Protein AF-A0A8X7BY32-F1 (afdb_monomer)

Sequence (91 aa):
MGILVDAPKPDFWAKNDGNTARAFFWNPVIASSITGIDEVLIRKLPLVLTTIACGPEIDAQKFKEFCLATANLYLALNPWYCMPQRASSKC

Solvent-accessible surface area (backbone atoms only — not comparable to full-atom values): 5708 Å² total; per-residue (Å²): 132,99,70,74,73,66,38,73,38,94,100,37,85,46,58,65,44,74,67,54,52,52,58,50,57,70,43,29,66,61,44,16,72,73,69,72,49,60,40,69,60,49,57,48,54,57,51,58,55,48,60,76,66,64,76,72,92,69,65,63,66,62,51,50,52,54,51,51,56,50,49,53,50,48,46,73,76,35,76,91,54,82,66,53,72,94,81,34,95,70,136

Nearest PDB structures (foldseek):
  6pr5-assembly1_A  TM=9.324E-01  e=1.152E-03  Helicoverpa zea
  6pqr-assembly1_A  TM=9.038E-01  e=5.973E-04  Helicoverpa zea
  6pqn-assembly1_B  TM=9.346E-01  e=1.378E-03  Helicoverpa zea
  6pqn-assembly1_A  TM=9.498E-01  e=2.221E-03  Helicoverpa zea

Foldseek 3Di:
DPDDFQDDDVVDRRPCDPVNLCVLLVDLVVNCVVVVDDSVLSPLVVVLVCVVVVPDDDDPVVSVVSLVVSVVVVCVRCVPDDDDCVSDVDD

Secondary structure (DSSP, 8-state):
-----S--BTTBS----HHHHHHHHH-HHHHHHHH---HHHHHHHHHHHHHHHS-S---HHHHHHHHHHHHHHHHHH-TTSPPPTTT-S--

Structure (mmCIF, N/CA/C/O backbone):
data_AF-A0A8X7BY32-F1
#
_entry.id   AF-A0A8X7BY32-F1
#
loop_
_atom_site.group_PDB
_atom_site.id
_atom_site.type_symbol
_atom_site.label_atom_id
_atom_site.label_alt_id
_atom_site.label_comp_id
_atom_site.label_asym_id
_atom_site.label_entity_id
_atom_site.label_seq_id
_atom_site.pdbx_PDB_ins_code
_atom_site.Cartn_x
_atom_site.Cartn_y
_atom_site.Cartn_z
_atom_site.occupancy
_atom_site.B_iso_or_equiv
_atom_site.auth_seq_id
_atom_site.auth_comp_id
_atom_site.auth_asym_id
_atom_site.auth_atom_id
_atom_site.pdbx_PDB_model_num
ATOM 1 N N . MET A 1 1 ? 3.132 6.380 -17.899 1.00 65.38 1 MET A N 1
ATOM 2 C CA . MET A 1 1 ? 3.424 6.932 -16.559 1.00 65.38 1 MET A CA 1
ATOM 3 C C . MET A 1 1 ? 4.767 7.651 -16.644 1.00 65.38 1 MET A C 1
ATOM 5 O O . MET A 1 1 ? 5.784 6.981 -16.698 1.00 65.38 1 MET A O 1
ATOM 9 N N . GLY A 1 2 ? 4.792 8.978 -16.784 1.00 77.50 2 GLY A N 1
ATOM 10 C CA . GLY A 1 2 ? 6.040 9.755 -16.892 1.00 77.50 2 GLY A CA 1
ATOM 11 C C . GLY A 1 2 ? 6.585 10.154 -15.520 1.00 77.50 2 GLY A C 1
ATOM 12 O O . GLY A 1 2 ? 6.642 11.342 -15.224 1.00 77.50 2 GLY A O 1
ATOM 13 N N . ILE A 1 3 ? 6.890 9.176 -14.660 1.00 84.50 3 ILE A N 1
ATOM 14 C CA . ILE A 1 3 ? 7.318 9.401 -13.269 1.00 84.50 3 ILE A CA 1
ATOM 15 C C . ILE A 1 3 ? 8.692 8.791 -12.993 1.00 84.50 3 ILE A C 1
ATOM 17 O O . ILE A 1 3 ? 9.033 7.747 -13.542 1.00 84.50 3 ILE A O 1
ATOM 21 N N . LEU A 1 4 ? 9.467 9.443 -12.124 1.00 80.88 4 LEU A N 1
ATOM 22 C CA . LEU A 1 4 ? 10.770 8.962 -11.666 1.00 80.88 4 LEU A CA 1
ATOM 23 C C . LEU A 1 4 ? 10.590 8.160 -10.375 1.00 80.88 4 LEU A C 1
ATOM 25 O O . LEU A 1 4 ? 10.603 8.725 -9.284 1.00 80.88 4 LEU A O 1
ATOM 29 N N . VAL A 1 5 ? 10.394 6.850 -10.516 1.00 81.94 5 VAL A N 1
ATOM 30 C CA . VAL A 1 5 ? 10.289 5.917 -9.384 1.00 81.94 5 VAL A CA 1
ATOM 31 C C . VAL A 1 5 ? 11.685 5.470 -8.963 1.00 81.94 5 VAL A C 1
ATOM 33 O O . VAL A 1 5 ? 12.533 5.225 -9.818 1.00 81.94 5 VAL A O 1
ATOM 36 N N . ASP A 1 6 ? 11.924 5.402 -7.653 1.00 81.94 6 ASP A N 1
ATOM 37 C CA . ASP A 1 6 ? 13.172 4.926 -7.034 1.00 81.94 6 ASP A CA 1
ATOM 38 C C . ASP A 1 6 ? 14.434 5.674 -7.489 1.00 81.94 6 ASP A C 1
ATOM 40 O O . ASP A 1 6 ? 15.558 5.188 -7.371 1.00 81.94 6 ASP A O 1
ATOM 44 N N . ALA A 1 7 ? 14.271 6.910 -7.968 1.00 83.94 7 ALA A N 1
ATOM 45 C CA . ALA A 1 7 ? 15.407 7.757 -8.287 1.00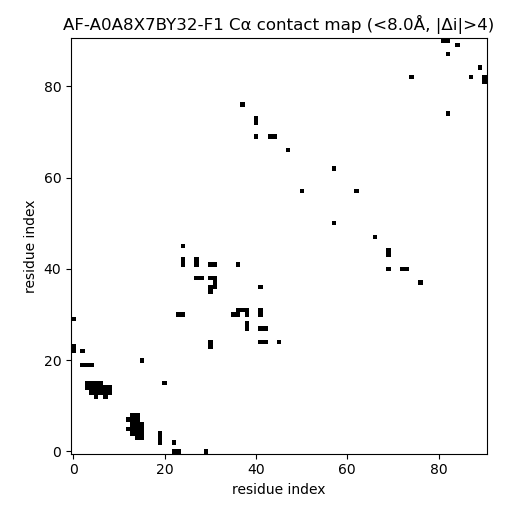 83.94 7 ALA A CA 1
ATOM 46 C C . ALA A 1 7 ? 16.178 8.091 -6.994 1.00 83.94 7 ALA A C 1
ATOM 48 O O . ALA A 1 7 ? 15.561 8.552 -6.026 1.00 83.94 7 ALA A O 1
ATOM 49 N N . PRO A 1 8 ? 17.512 7.921 -6.959 1.00 82.12 8 PRO A N 1
ATOM 50 C CA . PRO A 1 8 ? 18.302 8.194 -5.766 1.00 82.12 8 PRO A CA 1
ATOM 51 C C . PRO A 1 8 ? 18.298 9.691 -5.435 1.00 82.12 8 PRO A C 1
ATOM 53 O O . PRO A 1 8 ? 18.305 10.556 -6.324 1.00 82.12 8 PRO A O 1
ATOM 56 N N . LYS A 1 9 ? 18.301 10.013 -4.139 1.00 80.00 9 LYS A N 1
ATOM 57 C CA . LYS A 1 9 ? 18.454 11.374 -3.612 1.00 80.00 9 LYS A CA 1
ATOM 58 C C . LYS A 1 9 ? 19.684 11.399 -2.702 1.00 80.00 9 LYS A C 1
ATOM 60 O O . LYS A 1 9 ? 19.872 10.457 -1.943 1.00 80.00 9 LYS A O 1
ATOM 65 N N . PRO A 1 10 ? 20.501 12.461 -2.714 1.00 76.38 10 PRO A N 1
ATOM 66 C CA . PRO A 1 10 ? 21.466 12.662 -1.640 1.00 76.38 10 PRO A CA 1
ATOM 67 C C . PRO A 1 10 ? 20.741 12.560 -0.288 1.00 76.38 10 PRO A C 1
ATOM 69 O O . PRO A 1 10 ? 19.641 13.099 -0.142 1.00 76.38 10 PRO A O 1
ATOM 72 N N . ASP A 1 11 ? 21.308 11.784 0.633 1.00 80.38 11 ASP A N 1
ATOM 73 C CA . ASP A 1 11 ? 20.790 11.505 1.982 1.00 80.38 11 ASP A CA 1
ATOM 74 C C . ASP A 1 11 ? 19.502 10.654 2.080 1.00 80.38 11 ASP A C 1
ATOM 76 O O . ASP A 1 11 ? 19.059 10.354 3.188 1.00 80.38 11 ASP A O 1
ATOM 80 N N . PHE A 1 12 ? 18.908 10.203 0.962 1.00 71.88 12 PHE A N 1
ATOM 81 C CA . PHE A 1 12 ? 17.743 9.303 0.976 1.00 71.88 12 PHE A CA 1
ATOM 82 C C . PHE A 1 12 ? 17.822 8.202 -0.083 1.00 71.88 12 PHE A C 1
ATOM 84 O O . PHE A 1 12 ? 18.187 8.422 -1.234 1.00 71.88 12 PHE A O 1
ATOM 91 N N . TRP A 1 13 ? 17.338 7.016 0.281 1.00 72.62 13 TRP A N 1
ATOM 92 C CA . TRP A 1 13 ? 17.309 5.861 -0.617 1.00 72.62 13 TRP A CA 1
ATOM 93 C C . TRP A 1 13 ? 16.424 6.050 -1.859 1.00 72.62 13 TRP A C 1
ATOM 95 O O . TRP A 1 13 ? 16.732 5.481 -2.899 1.00 72.62 13 TRP A O 1
ATOM 105 N N . ALA A 1 14 ? 15.363 6.863 -1.786 1.00 81.62 14 ALA A N 1
ATOM 106 C CA . ALA A 1 14 ? 14.474 7.123 -2.919 1.00 81.62 14 ALA A CA 1
ATOM 107 C C . ALA A 1 14 ? 13.855 8.529 -2.872 1.00 81.62 14 ALA A C 1
ATOM 109 O O . ALA A 1 14 ? 13.588 9.078 -1.801 1.00 81.62 14 ALA A O 1
ATOM 110 N N . LYS A 1 15 ? 13.570 9.089 -4.052 1.00 81.38 15 LYS A N 1
ATOM 111 C CA . LYS A 1 15 ? 12.820 10.344 -4.252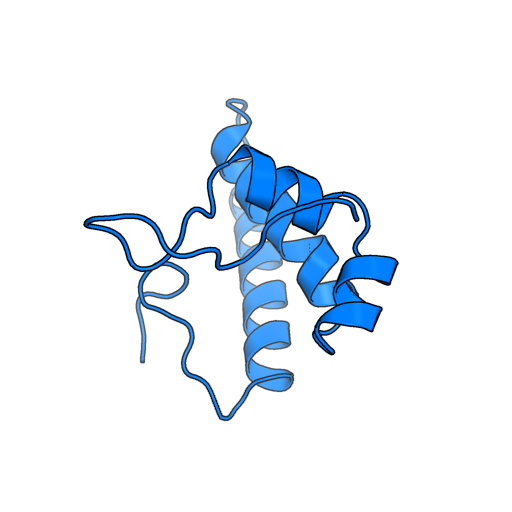 1.00 81.38 15 LYS A CA 1
ATOM 112 C C . LYS A 1 15 ? 11.298 10.166 -4.269 1.00 81.38 15 LYS A C 1
ATOM 114 O O . LYS A 1 15 ? 10.595 11.122 -4.583 1.00 81.38 15 LYS A O 1
ATO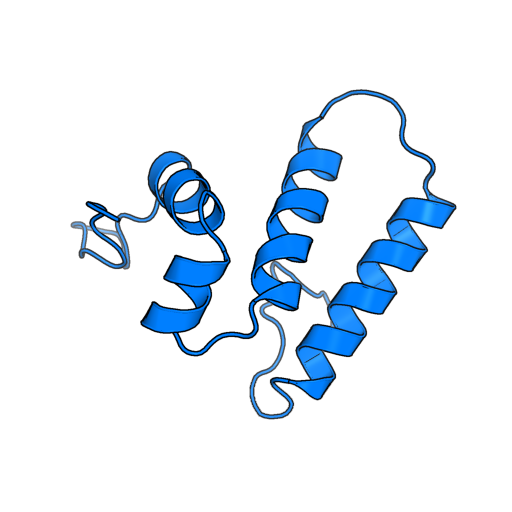M 119 N N . ASN A 1 16 ? 10.790 8.982 -3.937 1.00 84.69 16 ASN A N 1
ATOM 120 C CA . ASN A 1 16 ? 9.356 8.708 -3.956 1.00 84.69 16 ASN A CA 1
ATOM 121 C C . ASN A 1 16 ? 8.642 9.579 -2.915 1.00 84.69 16 ASN A C 1
ATOM 123 O O . ASN A 1 16 ? 8.795 9.388 -1.709 1.00 84.69 16 ASN A O 1
ATOM 127 N N . ASP A 1 17 ? 7.858 10.535 -3.392 1.00 86.31 17 ASP A N 1
ATOM 128 C CA . ASP A 1 17 ? 7.046 11.427 -2.574 1.00 86.31 17 ASP A CA 1
ATOM 129 C C . ASP A 1 17 ? 5.544 11.153 -2.767 1.00 86.31 17 ASP A C 1
ATOM 131 O O . ASP A 1 17 ? 5.129 10.240 -3.489 1.00 86.31 17 ASP A O 1
ATOM 135 N N . GLY A 1 18 ? 4.696 11.958 -2.119 1.00 85.12 18 GLY A N 1
ATOM 136 C CA . GLY A 1 18 ? 3.243 11.818 -2.237 1.00 85.12 18 GLY A CA 1
ATOM 137 C C . GLY A 1 18 ? 2.724 11.989 -3.671 1.00 85.12 18 GLY A C 1
ATOM 138 O O . GLY A 1 18 ? 1.738 11.354 -4.036 1.00 85.12 18 GLY A O 1
ATOM 139 N N . ASN A 1 19 ? 3.379 12.805 -4.504 1.00 88.25 19 ASN A N 1
ATOM 140 C CA . ASN A 1 19 ? 2.994 12.968 -5.908 1.00 88.25 19 ASN A CA 1
ATOM 141 C C . ASN A 1 19 ? 3.350 11.729 -6.728 1.00 88.25 19 ASN A C 1
ATOM 143 O O . ASN A 1 19 ? 2.522 11.256 -7.505 1.00 88.25 19 ASN A O 1
ATOM 147 N N . THR A 1 20 ? 4.533 11.165 -6.494 1.00 89.12 20 THR A N 1
ATOM 148 C CA . THR A 1 20 ? 4.982 9.911 -7.105 1.00 89.12 20 THR A CA 1
ATOM 149 C C . THR A 1 20 ? 4.033 8.768 -6.742 1.00 89.12 20 THR A C 1
ATOM 151 O O . THR A 1 20 ? 3.585 8.038 -7.623 1.00 89.12 20 THR A O 1
ATOM 154 N N . ALA A 1 21 ? 3.630 8.670 -5.470 1.00 90.25 21 ALA A N 1
ATOM 155 C CA . ALA A 1 21 ? 2.661 7.674 -5.013 1.00 90.25 21 ALA A CA 1
ATOM 156 C C . ALA A 1 21 ? 1.273 7.852 -5.659 1.00 90.25 21 ALA A C 1
ATOM 158 O O . ALA A 1 21 ? 0.689 6.883 -6.142 1.00 90.25 21 ALA A O 1
ATOM 159 N N . ARG A 1 22 ? 0.740 9.082 -5.731 1.00 91.25 22 ARG A N 1
ATOM 160 C CA . ARG A 1 22 ? -0.551 9.347 -6.403 1.00 91.25 22 ARG A CA 1
ATOM 161 C C . ARG A 1 22 ? -0.508 8.984 -7.880 1.00 91.25 22 ARG A C 1
ATOM 163 O O . ARG A 1 22 ? -1.447 8.380 -8.387 1.00 91.25 22 ARG A O 1
ATOM 170 N N . ALA A 1 23 ? 0.581 9.332 -8.557 1.00 91.62 23 ALA A N 1
ATOM 171 C CA . ALA A 1 23 ? 0.765 9.001 -9.958 1.00 91.62 23 ALA A CA 1
ATOM 172 C C . ALA A 1 23 ? 0.875 7.484 -10.173 1.00 91.62 23 ALA A C 1
ATOM 174 O O . ALA A 1 23 ? 0.293 6.970 -11.122 1.00 91.62 23 ALA A O 1
ATOM 175 N N . PHE A 1 24 ? 1.543 6.759 -9.270 1.00 93.62 24 PHE A N 1
ATOM 176 C CA . PHE A 1 24 ? 1.597 5.298 -9.299 1.00 93.62 24 PHE A CA 1
ATOM 177 C C . PHE A 1 24 ? 0.194 4.671 -9.222 1.00 93.62 24 PHE A C 1
ATOM 179 O O . PHE A 1 24 ? -0.159 3.843 -10.060 1.00 93.62 24 PHE A O 1
ATOM 186 N N . PHE A 1 25 ? -0.641 5.115 -8.277 1.00 93.88 25 PHE A N 1
ATOM 187 C CA . PHE A 1 25 ? -1.998 4.583 -8.100 1.00 93.88 25 PHE A CA 1
ATOM 188 C C . PHE A 1 25 ? -3.029 5.101 -9.120 1.00 93.88 25 PHE A C 1
ATOM 190 O O . PHE A 1 25 ? -4.143 4.581 -9.163 1.00 93.88 25 PHE A O 1
ATOM 197 N N . TRP A 1 26 ? -2.685 6.089 -9.958 1.00 93.88 26 TRP A N 1
ATOM 198 C CA . TRP A 1 26 ? -3.609 6.705 -10.922 1.00 93.88 26 TRP A CA 1
ATOM 199 C C . TRP A 1 26 ? -4.142 5.720 -11.968 1.00 93.88 26 TRP A C 1
ATOM 201 O O . TRP A 1 26 ? -5.305 5.787 -12.360 1.00 93.88 26 TRP A O 1
ATOM 211 N N . ASN A 1 27 ? -3.297 4.795 -12.429 1.00 94.62 27 ASN A N 1
ATOM 212 C CA . ASN A 1 27 ? -3.694 3.762 -13.379 1.00 94.62 27 ASN A CA 1
ATOM 213 C C . ASN A 1 27 ? -3.183 2.389 -12.916 1.00 94.62 27 ASN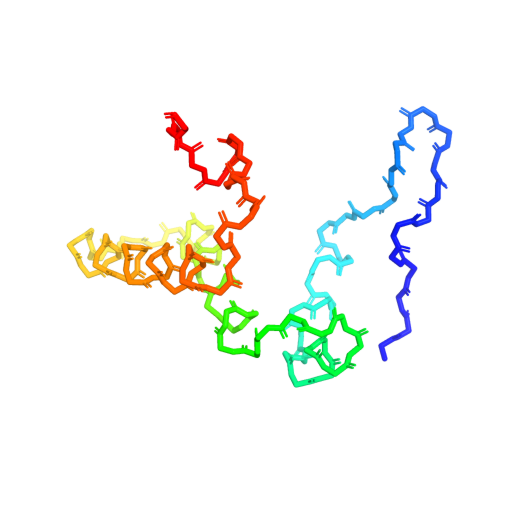 A C 1
ATOM 215 O O . ASN A 1 27 ? -2.079 1.985 -13.294 1.00 94.62 27 ASN A O 1
ATOM 219 N N . PRO A 1 28 ? -3.990 1.670 -12.115 1.00 95.12 28 PRO A N 1
ATOM 220 C CA . PRO A 1 28 ? -3.638 0.363 -11.572 1.00 95.12 28 PRO A CA 1
ATOM 221 C C . PRO A 1 28 ? -3.326 -0.690 -12.635 1.00 95.12 28 PRO A C 1
ATOM 223 O O . PRO A 1 28 ? -2.448 -1.513 -12.412 1.00 95.12 28 PRO A O 1
ATOM 226 N N . VAL A 1 29 ? -3.986 -0.633 -13.798 1.00 96.38 29 VAL A N 1
ATOM 227 C CA . VAL A 1 29 ? -3.741 -1.560 -14.918 1.00 96.38 29 VAL A CA 1
ATOM 228 C C . VAL A 1 29 ? -2.317 -1.376 -15.437 1.00 96.38 29 VAL A C 1
ATOM 230 O O . VAL A 1 29 ? -1.550 -2.330 -15.543 1.00 96.38 29 VAL A O 1
ATOM 233 N N . ILE A 1 30 ? -1.930 -0.125 -15.710 1.00 95.25 30 ILE A N 1
ATOM 234 C CA . ILE A 1 30 ? -0.575 0.185 -16.173 1.00 95.25 30 ILE A CA 1
ATOM 235 C C . ILE A 1 30 ? 0.446 -0.148 -15.080 1.00 95.25 30 ILE A C 1
ATOM 237 O O . ILE A 1 30 ? 1.450 -0.793 -15.368 1.00 95.25 30 ILE A O 1
ATOM 241 N N . ALA A 1 31 ? 0.195 0.239 -13.829 1.00 95.06 31 ALA A N 1
ATOM 242 C CA . ALA A 1 31 ? 1.094 -0.061 -12.715 1.00 95.06 31 ALA A CA 1
ATOM 243 C C . ALA A 1 31 ? 1.297 -1.575 -12.520 1.00 95.06 31 ALA A C 1
ATOM 245 O O . ALA A 1 31 ? 2.431 -2.018 -12.338 1.00 95.06 31 ALA A O 1
ATOM 246 N N . SER A 1 32 ? 0.227 -2.365 -12.634 1.00 96.56 32 SER A N 1
ATOM 247 C CA . SER A 1 32 ? 0.272 -3.829 -12.597 1.00 96.56 32 SER A CA 1
ATOM 248 C C . SER A 1 32 ? 1.110 -4.383 -13.747 1.00 96.56 32 SER A C 1
ATOM 250 O O . SER A 1 32 ? 2.046 -5.140 -13.509 1.00 96.56 32 SER A O 1
ATOM 252 N N . SER A 1 33 ? 0.872 -3.918 -14.978 1.00 96.88 33 SER A N 1
ATOM 253 C CA . SER A 1 33 ? 1.638 -4.358 -16.152 1.00 96.88 33 SER A CA 1
ATOM 254 C C . SER A 1 33 ? 3.138 -4.051 -16.066 1.00 96.88 33 SER A C 1
ATOM 256 O O . SER A 1 33 ? 3.947 -4.820 -16.575 1.00 96.88 33 SER A O 1
ATOM 258 N N . ILE A 1 34 ? 3.518 -2.944 -15.414 1.00 94.56 34 ILE A N 1
ATOM 259 C CA . ILE A 1 34 ? 4.918 -2.519 -15.274 1.00 94.56 34 ILE A CA 1
ATOM 260 C C . ILE A 1 34 ? 5.615 -3.271 -14.135 1.00 94.56 34 ILE A C 1
ATOM 262 O O . ILE A 1 34 ? 6.765 -3.671 -14.281 1.00 94.56 34 ILE A O 1
ATOM 266 N N . THR A 1 35 ? 4.949 -3.425 -12.988 1.00 94.12 35 THR A N 1
ATOM 267 C CA . THR A 1 35 ? 5.564 -3.978 -11.766 1.00 94.12 35 THR A CA 1
ATOM 268 C C . THR A 1 35 ? 5.376 -5.483 -11.604 1.00 94.12 35 THR A C 1
ATOM 270 O O . THR A 1 35 ? 6.062 -6.093 -10.790 1.00 94.12 35 THR A O 1
ATOM 273 N N . GLY A 1 36 ? 4.428 -6.081 -12.331 1.00 94.50 36 GLY A N 1
ATOM 274 C CA . GLY A 1 36 ? 4.005 -7.469 -12.143 1.00 94.50 36 GLY A CA 1
ATOM 275 C C . GLY A 1 36 ? 3.182 -7.708 -10.872 1.00 94.50 36 GLY A C 1
ATOM 276 O O . GLY A 1 36 ? 2.836 -8.849 -10.578 1.00 94.50 36 GLY A O 1
ATOM 277 N N . ILE A 1 37 ? 2.860 -6.658 -10.108 1.00 95.06 37 ILE A N 1
ATOM 278 C CA . ILE A 1 37 ? 2.010 -6.755 -8.919 1.00 95.06 37 ILE A CA 1
ATOM 279 C C . ILE A 1 37 ? 0.548 -6.871 -9.359 1.00 95.06 37 ILE A C 1
ATOM 281 O O . ILE A 1 37 ? 0.121 -6.219 -10.310 1.00 95.06 37 ILE A O 1
ATOM 285 N N . ASP A 1 38 ? -0.232 -7.669 -8.637 1.00 96.88 38 ASP A N 1
ATOM 286 C CA . ASP A 1 38 ? -1.661 -7.847 -8.881 1.00 96.88 38 ASP A CA 1
ATOM 287 C C . ASP A 1 38 ? -2.438 -6.515 -8.913 1.00 96.88 38 ASP A C 1
ATOM 289 O O . ASP A 1 38 ? -2.339 -5.671 -8.015 1.00 96.88 38 ASP A O 1
ATOM 293 N N . GLU A 1 39 ? -3.248 -6.336 -9.957 1.00 97.50 39 GLU A N 1
ATOM 294 C CA . GLU A 1 39 ? -4.025 -5.117 -10.178 1.00 97.50 39 GLU A CA 1
ATOM 295 C C . GLU A 1 39 ? -5.043 -4.867 -9.056 1.00 97.50 39 GLU A C 1
ATOM 297 O O . GLU A 1 39 ? -5.246 -3.720 -8.642 1.00 97.50 39 GLU A O 1
ATOM 302 N N . VAL A 1 40 ? -5.683 -5.921 -8.539 1.00 97.19 40 VAL A N 1
ATOM 303 C CA . VAL A 1 40 ? -6.702 -5.801 -7.486 1.00 97.19 40 VAL A CA 1
ATOM 304 C C . VAL A 1 40 ? -6.063 -5.285 -6.201 1.00 97.19 40 VAL A C 1
ATOM 306 O O . VAL A 1 40 ? -6.625 -4.406 -5.540 1.00 97.19 40 VAL A O 1
ATOM 309 N N . LEU A 1 41 ? -4.868 -5.768 -5.872 1.00 95.81 41 LEU A N 1
ATOM 310 C CA . LEU A 1 41 ? -4.086 -5.263 -4.752 1.00 95.81 41 LEU A CA 1
ATOM 311 C C . LEU A 1 41 ? -3.715 -3.782 -4.946 1.00 95.81 41 LEU A C 1
ATOM 313 O O . LEU A 1 41 ? -3.955 -2.976 -4.043 1.00 95.81 41 LEU A O 1
ATOM 317 N N . ILE A 1 42 ? -3.227 -3.390 -6.133 1.00 96.75 42 ILE A N 1
ATOM 318 C CA . ILE A 1 42 ? -2.900 -1.984 -6.450 1.00 96.75 42 ILE A CA 1
ATOM 319 C C . ILE A 1 42 ? -4.136 -1.079 -6.349 1.00 96.75 42 ILE A C 1
ATOM 321 O O . ILE A 1 42 ? -4.014 0.067 -5.925 1.00 96.75 42 ILE A O 1
ATOM 325 N N . ARG A 1 43 ? -5.334 -1.572 -6.686 1.00 97.12 43 ARG A N 1
ATOM 326 C CA . ARG A 1 43 ? -6.596 -0.821 -6.541 1.00 97.12 43 ARG A CA 1
ATOM 327 C C . ARG A 1 43 ? -7.028 -0.635 -5.089 1.00 97.12 43 ARG A C 1
ATOM 329 O O . ARG A 1 43 ? -7.622 0.388 -4.758 1.00 97.12 43 ARG A O 1
ATOM 336 N N . LYS A 1 44 ? -6.773 -1.617 -4.223 1.00 96.81 44 LYS A N 1
ATOM 337 C CA . LYS A 1 44 ? -7.245 -1.609 -2.828 1.00 96.81 44 LYS A CA 1
ATOM 338 C C . LYS A 1 44 ? -6.399 -0.733 -1.909 1.00 96.81 44 LYS A C 1
ATOM 340 O O . LYS A 1 44 ? -6.954 -0.032 -1.068 1.00 96.81 44 LYS A O 1
ATOM 345 N N . LEU A 1 45 ? -5.077 -0.736 -2.075 1.00 95.00 45 LEU A N 1
ATOM 346 C CA . LEU A 1 45 ? -4.155 0.048 -1.244 1.00 95.00 45 LEU A CA 1
ATOM 347 C C . LEU A 1 45 ? -4.458 1.562 -1.191 1.00 95.00 45 LEU A C 1
ATOM 349 O O . LEU A 1 45 ? -4.513 2.099 -0.082 1.00 95.00 45 LEU A O 1
ATOM 353 N N . PRO A 1 46 ? -4.707 2.275 -2.309 1.00 95.31 46 PRO A N 1
ATOM 354 C CA . PRO A 1 46 ? -5.026 3.697 -2.255 1.00 95.31 46 PRO A CA 1
ATOM 355 C C . PRO A 1 46 ? -6.356 3.961 -1.549 1.00 95.31 46 PRO A C 1
ATOM 357 O O . PRO A 1 46 ? -6.470 4.988 -0.895 1.00 95.31 46 PRO A O 1
ATOM 360 N N . LEU A 1 47 ? -7.327 3.038 -1.593 1.00 95.62 47 LEU A N 1
ATOM 361 C CA . LEU A 1 47 ? -8.572 3.185 -0.833 1.00 95.62 47 LEU A CA 1
ATOM 362 C C . LEU A 1 47 ? -8.297 3.199 0.670 1.00 95.62 47 LEU A C 1
ATOM 364 O O . LEU A 1 47 ? -8.780 4.092 1.353 1.00 95.62 47 LEU A O 1
ATOM 368 N N . VAL A 1 48 ? -7.454 2.291 1.175 1.00 95.06 48 VAL A N 1
ATOM 369 C CA . VAL A 1 48 ? -7.042 2.302 2.591 1.00 95.06 48 VAL A CA 1
ATOM 370 C C . VAL A 1 48 ? -6.401 3.643 2.958 1.00 95.06 48 VAL A C 1
ATOM 372 O O . VAL A 1 48 ? -6.782 4.261 3.950 1.00 95.06 48 VAL A O 1
ATOM 375 N N . LEU A 1 49 ? -5.462 4.119 2.135 1.00 93.25 49 LEU A N 1
ATOM 376 C CA . LEU A 1 49 ? -4.748 5.376 2.372 1.00 93.25 49 LEU A CA 1
ATOM 377 C C . LEU A 1 49 ? -5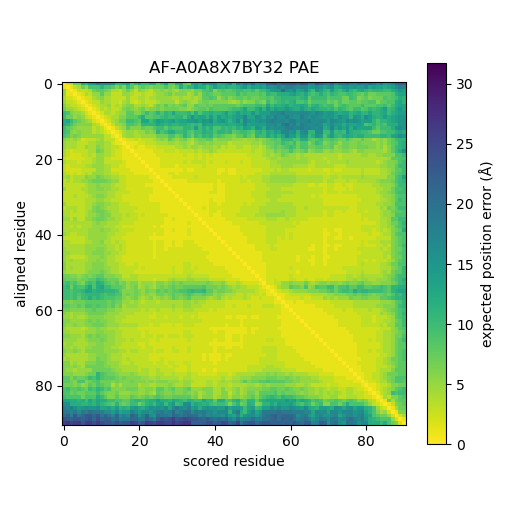.686 6.589 2.348 1.00 93.25 49 LEU A C 1
ATOM 379 O O . LEU A 1 49 ? -5.615 7.444 3.229 1.00 93.25 49 LEU A O 1
ATOM 383 N N . THR A 1 50 ? -6.571 6.669 1.355 1.00 93.25 50 THR A N 1
ATOM 384 C CA . THR A 1 50 ? -7.523 7.772 1.215 1.00 93.25 50 THR A CA 1
ATOM 385 C C . THR A 1 50 ? -8.559 7.751 2.326 1.00 93.25 50 THR A C 1
ATOM 387 O O . THR A 1 50 ? -8.875 8.812 2.847 1.00 93.25 50 THR A O 1
ATOM 390 N N . THR A 1 51 ? -9.046 6.579 2.738 1.00 94.25 51 THR A N 1
ATOM 391 C CA . THR A 1 51 ? -9.983 6.456 3.858 1.00 94.25 51 THR A CA 1
ATOM 392 C C . THR A 1 51 ? -9.345 6.919 5.167 1.00 94.25 51 THR A C 1
ATOM 394 O O . THR A 1 51 ? -9.956 7.687 5.893 1.00 94.25 51 THR A O 1
ATOM 397 N N . ILE A 1 52 ? -8.084 6.579 5.448 1.00 92.25 52 ILE A N 1
ATOM 398 C CA . ILE A 1 52 ? -7.394 7.106 6.643 1.00 92.25 52 ILE A CA 1
ATOM 399 C C . ILE A 1 52 ? -7.232 8.636 6.571 1.00 92.25 52 ILE A C 1
ATOM 401 O O . ILE A 1 52 ? -7.277 9.316 7.594 1.00 92.25 52 ILE A O 1
ATOM 405 N N . ALA A 1 53 ? -7.054 9.185 5.368 1.00 91.56 53 ALA A N 1
ATOM 406 C CA . ALA A 1 53 ? -6.807 10.607 5.152 1.00 91.56 53 ALA A CA 1
ATOM 407 C C . ALA A 1 53 ? -8.069 11.459 4.915 1.00 91.56 53 ALA A C 1
ATOM 409 O O . ALA A 1 53 ? -7.941 12.678 4.805 1.00 91.56 53 ALA A O 1
ATOM 410 N N . CYS A 1 54 ? -9.265 10.871 4.775 1.00 89.62 54 CYS A N 1
ATOM 411 C CA . CYS A 1 54 ? -10.405 11.611 4.227 1.00 89.62 54 CYS A CA 1
ATOM 412 C C . CYS A 1 54 ? -10.982 12.646 5.193 1.00 89.62 54 CYS A C 1
ATOM 414 O O . CYS A 1 54 ? -11.463 13.671 4.721 1.00 89.62 54 CYS A O 1
ATOM 416 N N . GLY A 1 55 ? -10.926 12.407 6.509 1.00 88.88 55 GLY A N 1
ATOM 417 C CA . GLY A 1 55 ? -11.400 13.333 7.548 1.00 88.88 55 GLY A CA 1
ATOM 418 C C . GLY A 1 55 ? -12.791 13.032 8.138 1.00 88.88 55 GLY A C 1
ATOM 419 O O . GLY A 1 55 ? -12.921 13.133 9.356 1.00 88.88 55 GLY A O 1
ATOM 420 N N . PRO A 1 56 ? -13.824 12.657 7.350 1.00 91.69 56 PRO A N 1
ATOM 421 C CA . PRO A 1 56 ? -15.123 12.246 7.881 1.00 91.69 56 PRO A CA 1
ATOM 422 C C . PRO A 1 56 ? -15.089 10.970 8.722 1.00 91.69 56 PRO A C 1
ATOM 424 O O . PRO A 1 56 ? -14.177 10.150 8.604 1.00 91.69 56 PRO A O 1
ATOM 427 N N . GLU A 1 57 ? -16.151 10.772 9.507 1.00 92.56 57 GLU A N 1
ATOM 428 C CA . GLU A 1 57 ? -16.402 9.508 10.196 1.00 92.56 57 GLU A CA 1
ATOM 429 C C . GLU A 1 57 ? -16.612 8.366 9.198 1.00 92.56 57 GLU A C 1
ATOM 431 O O . GLU A 1 57 ? -17.304 8.494 8.185 1.00 92.56 57 GLU A O 1
ATOM 436 N N . ILE A 1 58 ? -16.004 7.227 9.512 1.00 94.25 58 ILE A N 1
ATOM 437 C CA . ILE A 1 58 ? -16.057 6.009 8.710 1.00 94.25 58 ILE A CA 1
ATOM 438 C C . ILE A 1 58 ? -16.623 4.898 9.581 1.00 94.25 58 ILE A C 1
ATOM 440 O O . ILE A 1 58 ? -16.307 4.792 10.765 1.00 94.25 58 ILE A O 1
ATOM 444 N N . ASP A 1 59 ? -17.416 4.024 8.968 1.00 95.69 59 ASP A N 1
ATOM 445 C CA . ASP A 1 59 ? -17.845 2.775 9.586 1.00 95.69 59 ASP A CA 1
ATOM 446 C C . ASP A 1 59 ? -16.620 1.893 9.882 1.00 95.69 59 ASP A C 1
ATOM 448 O O . ASP A 1 59 ? -16.030 1.270 8.991 1.00 95.69 59 ASP A O 1
ATOM 452 N N . ALA A 1 60 ? -16.228 1.863 11.156 1.00 94.69 60 ALA A N 1
ATOM 453 C CA . ALA A 1 60 ? -15.039 1.159 11.615 1.00 94.69 60 ALA A CA 1
ATOM 454 C C . ALA A 1 60 ? -15.105 -0.350 11.338 1.00 94.69 60 ALA A C 1
ATOM 456 O O . ALA A 1 60 ? -14.073 -0.964 11.060 1.00 94.69 60 ALA A O 1
ATOM 457 N N . GLN A 1 61 ? -16.299 -0.949 11.378 1.00 96.94 61 GLN A N 1
ATOM 458 C CA . GLN A 1 61 ? -16.469 -2.380 11.148 1.00 96.94 61 GLN A CA 1
ATOM 459 C C . GLN A 1 61 ? -16.247 -2.715 9.671 1.00 96.94 61 GLN A C 1
ATOM 461 O O . GLN A 1 61 ? -15.434 -3.586 9.356 1.00 96.94 61 GLN A O 1
ATOM 466 N N . LYS A 1 62 ? -16.875 -1.963 8.760 1.00 96.62 62 LYS A N 1
ATOM 467 C CA . LYS A 1 62 ? -16.666 -2.144 7.313 1.00 96.62 62 LYS A CA 1
ATOM 468 C C . LYS A 1 62 ? -15.223 -1.875 6.907 1.00 96.62 62 LYS A C 1
ATOM 470 O O . LYS A 1 62 ? -14.660 -2.610 6.096 1.00 96.62 62 LYS A O 1
ATOM 475 N N . PHE A 1 63 ? -14.602 -0.843 7.480 1.00 96.25 63 PHE A N 1
ATOM 476 C CA . PHE A 1 63 ? -13.205 -0.534 7.193 1.00 96.25 63 PHE A CA 1
ATOM 477 C C . PHE A 1 63 ? -12.266 -1.646 7.674 1.00 96.25 63 PHE A C 1
ATOM 479 O O . PHE A 1 63 ? -11.375 -2.069 6.937 1.00 96.25 63 PHE A O 1
ATOM 486 N N . LYS A 1 64 ? -12.502 -2.190 8.873 1.00 96.00 64 LYS A N 1
ATOM 487 C CA . LYS A 1 64 ? -11.748 -3.332 9.403 1.00 96.00 64 LYS A CA 1
ATOM 488 C C . LYS A 1 64 ? -11.863 -4.563 8.503 1.00 96.00 64 LYS A C 1
ATOM 490 O O . LYS A 1 64 ? -10.845 -5.178 8.191 1.00 96.00 64 LYS A O 1
ATOM 495 N N . GLU A 1 65 ? -13.072 -4.914 8.072 1.00 97.75 65 GLU A N 1
ATOM 496 C CA . GLU A 1 65 ? -13.311 -6.041 7.160 1.00 97.75 65 GLU A CA 1
ATOM 497 C C . GLU A 1 65 ? -12.593 -5.846 5.819 1.00 97.75 65 GLU A C 1
ATOM 499 O O . GLU A 1 65 ? -11.928 -6.762 5.328 1.00 97.75 65 GLU A O 1
ATOM 504 N N . PHE A 1 66 ? -12.642 -4.630 5.266 1.00 97.12 66 PHE A N 1
ATOM 505 C CA . PHE A 1 66 ? -11.929 -4.281 4.039 1.00 97.12 66 PHE A CA 1
ATOM 506 C C . PHE A 1 66 ? -10.406 -4.426 4.185 1.00 97.12 66 PHE A C 1
ATOM 508 O O . PHE A 1 66 ? -9.749 -5.000 3.308 1.00 97.12 66 PHE A O 1
ATOM 515 N N . CYS A 1 67 ? -9.839 -3.950 5.296 1.00 95.81 67 CYS A N 1
ATOM 516 C CA . CYS A 1 67 ? -8.412 -4.070 5.594 1.00 95.81 67 CYS A CA 1
ATOM 517 C C . CYS A 1 67 ? -7.983 -5.534 5.754 1.00 95.81 67 CYS A C 1
ATOM 519 O O . CYS A 1 67 ? -6.987 -5.937 5.157 1.00 95.81 67 CYS A O 1
ATOM 521 N N . LEU A 1 68 ? -8.751 -6.351 6.484 1.00 96.00 68 LEU A N 1
ATOM 522 C CA . LEU A 1 68 ? -8.460 -7.780 6.656 1.00 96.00 68 LEU A CA 1
ATOM 523 C C . LEU A 1 68 ? -8.519 -8.543 5.329 1.00 96.00 68 LEU A C 1
ATOM 525 O O . LEU A 1 68 ? -7.614 -9.317 5.025 1.00 96.00 68 LEU A O 1
ATOM 529 N N . ALA A 1 69 ? -9.536 -8.290 4.504 1.00 96.56 69 ALA A N 1
ATOM 530 C CA . ALA A 1 69 ? -9.635 -8.900 3.180 1.00 96.56 69 ALA A CA 1
ATOM 531 C C . ALA A 1 69 ? -8.447 -8.512 2.282 1.00 96.56 69 ALA A C 1
ATOM 533 O O . ALA A 1 69 ? -7.907 -9.349 1.560 1.00 96.56 69 ALA A O 1
ATOM 534 N N . THR A 1 70 ? -8.009 -7.252 2.353 1.00 96.00 70 THR A N 1
ATOM 535 C CA . THR A 1 70 ? -6.849 -6.757 1.597 1.00 96.00 70 THR A CA 1
ATOM 536 C C . THR A 1 70 ? -5.538 -7.370 2.103 1.00 96.00 70 THR A C 1
ATOM 538 O O . THR A 1 70 ? -4.695 -7.751 1.295 1.00 96.00 70 THR A O 1
ATOM 541 N N . ALA A 1 71 ? -5.379 -7.537 3.419 1.00 94.00 71 ALA A N 1
ATOM 542 C CA . ALA A 1 71 ? -4.218 -8.195 4.016 1.00 94.00 71 ALA A CA 1
ATOM 543 C C . ALA A 1 71 ? -4.141 -9.684 3.641 1.00 94.00 71 ALA A C 1
ATOM 545 O O . ALA A 1 71 ? -3.075 -10.172 3.273 1.00 94.00 71 ALA A O 1
ATOM 546 N N . ASN A 1 72 ? -5.272 -10.394 3.653 1.00 94.56 72 ASN A N 1
ATOM 547 C CA . ASN A 1 72 ? -5.329 -11.791 3.223 1.00 94.56 72 ASN A CA 1
ATOM 548 C C . ASN A 1 72 ? -4.964 -11.944 1.740 1.00 94.56 72 ASN A C 1
ATOM 550 O O . ASN A 1 72 ? -4.200 -12.841 1.392 1.00 94.56 72 ASN A O 1
ATOM 554 N N . LEU A 1 73 ? -5.453 -11.042 0.879 1.00 95.38 73 LEU A N 1
ATOM 555 C CA . LEU A 1 73 ? -5.065 -11.004 -0.534 1.00 95.38 73 LEU A CA 1
ATOM 556 C C . LEU A 1 73 ? -3.552 -10.795 -0.690 1.00 95.38 73 LEU A C 1
ATOM 558 O O . LEU A 1 73 ? -2.908 -11.506 -1.455 1.00 95.38 73 LEU A O 1
ATOM 562 N N . TYR A 1 74 ? -2.973 -9.858 0.064 1.00 94.44 74 TYR A N 1
ATOM 563 C CA . TYR A 1 74 ? -1.534 -9.603 0.044 1.00 94.44 74 TYR A CA 1
ATOM 564 C C . TYR A 1 74 ? -0.713 -10.846 0.410 1.00 94.44 74 TYR A C 1
ATOM 566 O O . TYR A 1 74 ? 0.217 -11.188 -0.319 1.00 94.44 74 TYR A O 1
ATOM 574 N N . LEU A 1 75 ? -1.068 -11.519 1.511 1.00 93.00 75 LEU A N 1
ATOM 575 C CA . LEU A 1 75 ? -0.365 -12.709 2.001 1.00 93.00 75 LEU A CA 1
ATOM 576 C C . LEU A 1 75 ? -0.486 -13.888 1.032 1.00 93.00 75 LEU A C 1
ATOM 578 O O . LEU A 1 75 ? 0.486 -14.610 0.829 1.00 93.00 75 LEU A O 1
ATOM 582 N N . ALA A 1 76 ? -1.654 -14.062 0.409 1.00 94.31 76 ALA A N 1
ATOM 583 C CA . ALA A 1 76 ? -1.864 -15.101 -0.594 1.00 94.31 76 ALA A CA 1
ATOM 584 C C . ALA A 1 76 ? -0.997 -14.886 -1.847 1.00 94.31 76 ALA A C 1
ATOM 586 O O . ALA A 1 76 ? -0.484 -15.848 -2.411 1.00 94.31 76 ALA A O 1
ATOM 587 N N . LEU A 1 77 ? -0.816 -13.630 -2.268 1.00 94.25 77 LEU A N 1
ATOM 588 C CA . LEU A 1 77 ? -0.022 -13.276 -3.449 1.00 94.25 77 LEU A CA 1
ATOM 589 C C . LEU A 1 77 ? 1.488 -13.231 -3.172 1.00 94.25 77 LEU A C 1
ATOM 591 O O . LEU A 1 77 ? 2.285 -13.500 -4.067 1.00 94.25 77 LEU A O 1
ATOM 595 N N . ASN A 1 78 ? 1.889 -12.886 -1.946 1.00 91.31 78 ASN A N 1
ATOM 596 C CA . ASN A 1 78 ? 3.288 -12.649 -1.579 1.00 91.31 78 ASN A CA 1
ATOM 597 C C . ASN A 1 78 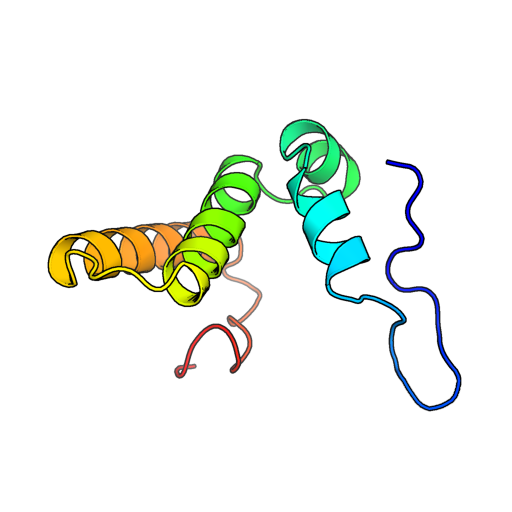? 3.693 -13.434 -0.318 1.00 91.31 78 ASN A C 1
ATOM 599 O O . ASN A 1 78 ? 4.174 -12.835 0.645 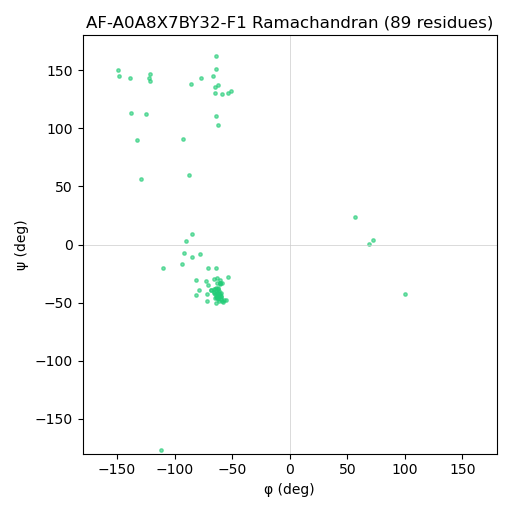1.00 91.31 78 ASN A O 1
ATOM 603 N N . PRO A 1 79 ? 3.548 -14.773 -0.290 1.00 88.88 79 PRO A N 1
ATOM 604 C CA . PRO A 1 79 ? 3.851 -15.566 0.906 1.00 88.88 79 PRO A CA 1
ATOM 605 C C . PRO A 1 79 ? 5.335 -15.511 1.302 1.00 88.88 79 PRO A C 1
ATOM 607 O O . PRO A 1 79 ? 5.692 -15.791 2.441 1.00 88.88 79 PRO A O 1
ATOM 610 N N . TRP A 1 80 ? 6.205 -15.149 0.357 1.00 89.88 80 TRP A N 1
ATOM 611 C CA . TRP A 1 80 ? 7.655 -15.067 0.515 1.00 89.88 80 TRP A CA 1
ATOM 612 C C . TRP A 1 80 ? 8.143 -13.732 1.098 1.00 89.88 80 TRP A C 1
ATOM 614 O O . TRP A 1 80 ? 9.316 -13.622 1.450 1.00 89.88 80 TRP A O 1
ATOM 624 N N . TYR A 1 81 ? 7.280 -12.719 1.207 1.00 87.06 81 TYR A N 1
ATOM 625 C CA . TYR A 1 81 ? 7.662 -11.384 1.663 1.00 87.06 81 TYR A CA 1
ATOM 626 C C . TYR A 1 81 ? 6.794 -10.956 2.850 1.00 87.06 81 TYR A C 1
ATOM 628 O O . TYR A 1 81 ? 5.594 -10.722 2.697 1.00 87.06 81 TYR A O 1
ATOM 636 N N . CYS A 1 82 ? 7.392 -10.842 4.046 1.00 85.12 82 CYS A N 1
ATOM 637 C CA . CYS A 1 82 ? 6.643 -10.366 5.213 1.00 85.12 82 CYS A CA 1
ATOM 638 C C . CYS A 1 82 ? 6.219 -8.911 4.983 1.00 85.12 82 CYS A C 1
ATOM 640 O O . CYS A 1 82 ? 7.006 -8.072 4.534 1.00 85.12 82 CYS A O 1
ATOM 642 N N . MET A 1 83 ? 4.964 -8.609 5.314 1.00 85.19 83 MET A N 1
ATOM 643 C CA . MET A 1 83 ? 4.438 -7.258 5.196 1.00 85.19 83 MET A CA 1
ATOM 644 C C . MET A 1 83 ? 5.285 -6.299 6.056 1.00 85.19 83 MET A C 1
ATOM 646 O O . MET A 1 83 ? 5.522 -6.581 7.231 1.00 85.19 83 MET A O 1
ATOM 650 N N . PRO A 1 84 ? 5.756 -5.166 5.506 1.00 83.81 84 PRO A N 1
ATOM 651 C CA . PRO A 1 84 ? 6.634 -4.260 6.237 1.00 83.81 84 PRO A CA 1
ATOM 652 C C . PRO A 1 84 ? 5.916 -3.657 7.451 1.00 83.81 84 PRO A C 1
ATOM 654 O O . PRO A 1 84 ? 4.710 -3.422 7.401 1.00 83.81 84 PRO A O 1
ATOM 657 N N . GLN A 1 85 ? 6.665 -3.320 8.510 1.00 74.12 85 GLN A N 1
ATOM 658 C CA . GLN A 1 85 ? 6.117 -2.847 9.797 1.00 74.12 85 GLN A CA 1
ATOM 659 C C . GLN A 1 85 ? 5.148 -1.655 9.694 1.00 74.12 85 GLN A C 1
ATOM 661 O O . GLN A 1 85 ? 4.258 -1.479 10.520 1.00 74.12 85 GLN A O 1
ATOM 666 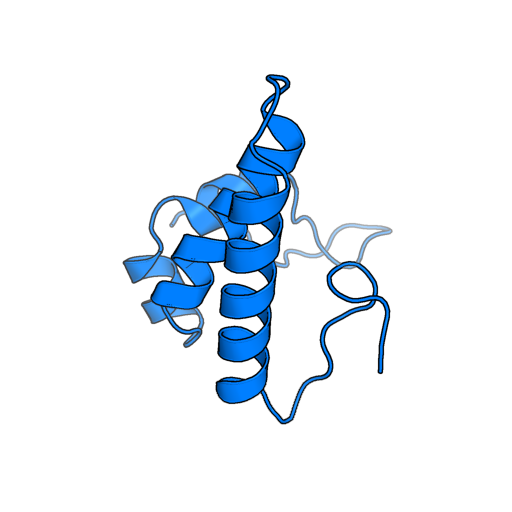N N . ARG A 1 86 ? 5.309 -0.818 8.662 1.00 74.31 86 ARG A N 1
ATOM 667 C CA . ARG A 1 86 ? 4.410 0.315 8.394 1.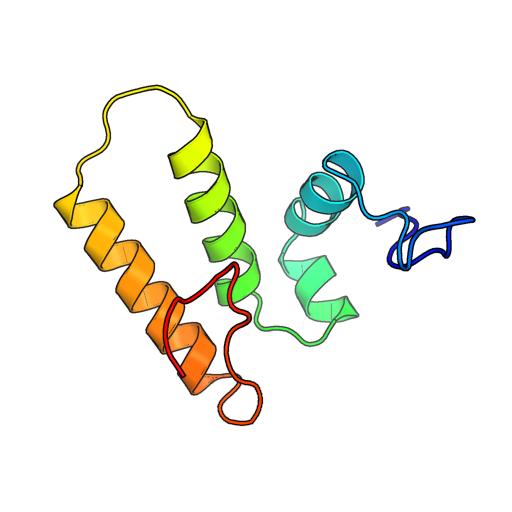00 74.31 86 ARG A CA 1
ATOM 668 C C . ARG A 1 86 ? 3.021 -0.103 7.898 1.00 74.31 86 ARG A C 1
ATOM 670 O O . ARG A 1 86 ? 2.099 0.697 7.973 1.00 74.31 86 ARG A O 1
ATOM 677 N N . ALA A 1 87 ? 2.895 -1.318 7.374 1.00 63.69 87 ALA A N 1
ATOM 678 C CA . ALA A 1 87 ? 1.669 -1.890 6.831 1.00 63.69 87 ALA A CA 1
ATOM 679 C C . ALA A 1 87 ? 1.097 -3.031 7.706 1.00 63.69 87 ALA A C 1
ATOM 681 O O . ALA A 1 87 ? -0.097 -3.301 7.621 1.00 63.69 87 ALA A O 1
ATOM 682 N N . SER A 1 88 ? 1.899 -3.656 8.579 1.00 56.22 88 SER A N 1
ATOM 683 C CA . SER A 1 88 ? 1.464 -4.664 9.564 1.00 56.22 88 SER A CA 1
ATOM 684 C C . SER A 1 88 ? 2.322 -4.608 10.828 1.00 56.22 88 SER A C 1
ATOM 686 O O . SER A 1 88 ? 3.526 -4.410 10.744 1.00 56.22 88 SER A O 1
ATOM 688 N N . SER A 1 89 ? 1.735 -4.852 12.002 1.00 49.03 89 SER A N 1
ATOM 689 C CA . SER A 1 89 ? 2.463 -4.939 13.276 1.00 49.03 89 SER A CA 1
ATOM 690 C C . SER A 1 89 ? 2.951 -6.348 13.643 1.00 49.03 89 SER A C 1
ATOM 692 O O . SER A 1 89 ? 3.519 -6.512 14.721 1.00 49.03 89 SER A O 1
ATOM 694 N N . LYS A 1 90 ? 2.744 -7.366 12.794 1.00 47.91 90 LYS A N 1
ATOM 695 C CA . LYS A 1 90 ? 3.151 -8.751 13.086 1.00 47.91 90 LYS A CA 1
ATOM 696 C C . LYS A 1 90 ? 3.767 -9.447 11.866 1.00 47.91 90 LYS A C 1
ATOM 698 O O . LYS A 1 90 ? 3.062 -9.707 10.890 1.00 47.91 90 LYS A O 1
ATOM 703 N N . CYS A 1 91 ? 5.066 -9.737 11.964 1.00 50.09 91 CYS A N 1
ATOM 704 C CA . CYS A 1 91 ? 5.563 -11.106 11.847 1.00 50.09 91 CYS A CA 1
ATOM 705 C C . CYS A 1 91 ? 5.655 -11.606 13.319 1.00 50.09 91 CYS A C 1
ATOM 707 O O . CYS A 1 91 ? 5.298 -12.766 13.571 1.00 50.09 91 CYS A O 1
#

Radius of gyration: 14.61 Å; Cα contacts (8 Å, |Δi|>4): 57; chains: 1; bounding box: 39×29×30 Å

pLDDT: mean 88.36, std 11.02, range [47.91, 97.75]

Mean predicted aligned error: 5.5 Å

Organism: NCBI:txid2747483